Protein 8DTQ (pdb70)

Sequence (164 aa):
NEYRIQKLYRYICLEFKNQRQLIGKRQEEVAFDLSSVTAGHHLSRIENGKKPRIALHTFLVSEYYGVDFHKVVKNAEEEKELDEGINEYRIQQKLYRRYICLEFKNQRQLLIGKRQEEVAFDLSVTAGHHLSRIENGKKPRRIALHTFLVSEYYGVDFHKVVKNAEEKELDE

Radius of gyration: 15.93 Å; Cα contacts (8 Å, |Δi|>4): 180; chains: 2; bounding box: 39×40×36 Å

Organism: Staphylococcus aureus (NCBI:txid1280)

Foldseek 3Di:
DVVCVLQLQQLLLLLVVVLCVVVPDDLCVVCVVVVHHSVVNVCSSRSNDRDDDPVVSVVCVVSVHDSVVSSVVSVVVCVVPVD/DVVCVLQLQQLLLLLVVVLCVVVPHQLCVVCVVVVHHSVVSVCSSRSNPPDDDPVVSVCVVVSVHDSVVSSVVSVVVCVVD

Secondary structure (DSSP, 8-state):
-HHHHHHHHHHHHHHHHHHHHHTT--HHHHHHHTTS-HHHHHHHHTT--TT-BHHHHH--TTTT--HHHHHHHHHH--TTT--/-HHHHHHHHHHHHHHHHHHHHHTT--HHHHHHHHTS-HHHHHHHHTT--TT-BHHHHH--TTTT--HHHHHHHHHH-----

CATH classification: 1.10.260.40

B-factor: mean 27.93, std 9.31, range [14.02, 65.98]

Solvent-accessible surface area: 8542 Å² total

Structure (mmCIF, N/CA/C/O backbone):
data_8DTQ
#
_entry.id   8DTQ
#
_cell.length_a   38.460
_cell.length_b   56.261
_cell.length_c   46.018
_cell.angle_alpha   90.000
_cell.angle_beta   104.344
_cell.angle_gamma   90.000
#
_symmetry.space_group_name_H-M   'P 1 21 1'
#
loop_
_entity.id
_entity.type
_entity.pdbx_description
1 polymer 'Helix-turn-helix domain'
2 non-polymer 'CHLORIDE ION'
3 non-polymer 'SODIUM ION'
4 water water
#
loop_
_atom_site.group_PDB
_atom_site.id
_atom_site.type_symbol
_atom_site.label_atom_id
_atom_site.label_alt_id
_atom_site.label_comp_id
_atom_site.label_asym_id
_atom_site.label_entity_id
_atom_site.label_seq_id
_atom_site.pdbx_PDB_ins_code
_atom_site.Cartn_x
_atom_site.Cartn_y
_atom_site.Cartn_z
_atom_site.occupancy
_atom_site.B_iso_or_equiv
_atom_site.auth_seq_id
_atom_site.auth_comp_id
_atom_site.auth_asym_id
_atom_site.auth_atom_id
_atom_site.pdbx_PDB_model_num
ATOM 9 N N . ASN A 1 5 ? 12.55699 31.49640 52.37687 1.000 33.13033 2 ASN A N 1
ATOM 10 C CA . ASN A 1 5 ? 11.36099 30.66082 52.29155 1.000 29.83001 2 ASN A CA 1
ATOM 11 C C . ASN A 1 5 ? 11.44240 29.81405 51.02175 1.000 27.93871 2 ASN A C 1
ATOM 12 O O . ASN A 1 5 ? 10.85058 30.12609 49.98190 1.000 24.78079 2 ASN A O 1
ATOM 17 N N . GLU A 1 6 ? 12.17257 28.69467 51.13069 1.000 27.44473 3 GLU A N 1
ATOM 18 C CA . GLU A 1 6 ? 12.35965 27.80907 49.98049 1.000 25.53509 3 GLU A CA 1
ATOM 19 C C . GLU A 1 6 ? 11.05548 27.14661 49.56270 1.000 23.70770 3 GLU A C 1
ATOM 20 O O . GLU A 1 6 ? 10.80806 26.95496 48.36523 1.000 22.19595 3 GLU A O 1
ATOM 22 N N . TYR A 1 7 ? 10.18963 26.83688 50.52657 1.000 21.70189 4 TYR A N 1
ATOM 23 C CA . TYR A 1 7 ? 8.90603 26.23754 50.19282 1.000 19.53330 4 TYR A CA 1
ATOM 24 C C . TYR A 1 7 ? 8.10793 27.15878 49.28357 1.000 18.70325 4 TYR A C 1
ATOM 25 O O . TYR A 1 7 ? 7.56650 26.72510 48.25681 1.000 18.67880 4 TYR A O 1
ATOM 34 N N . ARG A 1 8 ? 8.02978 28.44719 49.64747 1.000 18.09446 5 ARG A N 1
ATOM 35 C CA . ARG A 1 8 ? 7.26071 29.39135 48.85121 1.000 17.51976 5 ARG A CA 1
ATOM 36 C C . ARG A 1 8 ? 7.87845 29.62006 47.48241 1.000 16.94867 5 ARG A C 1
ATOM 37 O O . ARG A 1 8 ? 7.14933 29.73030 46.48718 1.000 17.98686 5 ARG A O 1
ATOM 45 N N . ILE A 1 9 ? 9.21437 29.72944 47.41734 1.000 16.47398 6 ILE A N 1
ATOM 46 C CA . ILE A 1 9 ? 9.89366 29.92307 46.13468 1.000 16.64970 6 ILE A CA 1
ATOM 47 C C . ILE A 1 9 ? 9.55551 28.79988 45.17159 1.000 17.70212 6 ILE A C 1
ATOM 48 O O . ILE A 1 9 ? 9.26675 29.03174 43.99481 1.000 19.36546 6 ILE A O 1
ATOM 53 N N . GLN A 1 10 ? 9.59108 27.56431 45.65427 1.000 17.87317 7 GLN A N 1
ATOM 54 C CA . GLN A 1 10 ? 9.34100 26.43073 44.77424 1.000 19.98101 7 GLN A CA 1
ATOM 55 C C . GLN A 1 10 ? 7.86274 26.33777 44.39436 1.000 18.41051 7 GLN A C 1
ATOM 56 O O . GLN A 1 10 ? 7.53120 26.06986 43.23317 1.000 18.59511 7 GLN A O 1
ATOM 62 N N . LYS A 1 11 ? 6.95431 26.56194 45.35021 1.000 16.62787 8 LYS A N 1
ATOM 63 C CA . LYS A 1 11 ? 5.53606 26.51678 45.00077 1.000 16.63939 8 LYS A CA 1
ATOM 64 C C . LYS A 1 11 ? 5.17141 27.61818 44.01501 1.000 17.31875 8 LYS A C 1
ATOM 65 O O . LYS A 1 11 ? 4.39206 27.39151 43.08151 1.000 19.73559 8 LYS A O 1
ATOM 71 N N . LEU A 1 12 ? 5.68148 28.83464 44.23040 1.000 14.24655 9 LEU A N 1
ATOM 72 C CA . LEU A 1 12 ? 5.32608 29.91868 43.32859 1.000 15.10614 9 LEU A CA 1
ATOM 73 C C . LEU A 1 12 ? 5.79658 29.61320 41.91114 1.000 15.63054 9 LEU A C 1
ATOM 74 O O . LEU A 1 12 ? 5.06613 29.85372 40.94437 1.000 16.37441 9 LEU A O 1
ATOM 79 N N . TYR A 1 13 ? 7.00868 29.05653 41.76966 1.000 14.93425 10 TYR A N 1
ATOM 80 C CA . TYR A 1 13 ? 7.46788 28.63054 40.45559 1.000 15.29376 10 TYR A CA 1
ATOM 81 C C . TYR A 1 13 ? 6.45776 27.69420 39.79785 1.000 16.65912 10 TYR A C 1
ATOM 82 O O . TYR A 1 13 ? 6.09870 27.86089 38.62396 1.000 16.91351 10 TYR A O 1
ATOM 91 N N . ARG A 1 14 ? 5.96778 26.71050 40.54531 1.000 16.37981 11 ARG A N 1
ATOM 92 C CA . ARG A 1 14 ? 5.03847 25.77198 39.92953 1.000 16.89592 11 ARG A CA 1
ATOM 93 C C . ARG A 1 14 ? 3.69343 26.42190 39.62292 1.000 17.28257 11 ARG A C 1
ATOM 94 O O . ARG A 1 14 ? 3.09047 26.11428 38.58998 1.000 18.65763 11 ARG A O 1
ATOM 102 N N . TYR A 1 15 ? 3.22483 27.35056 40.46851 1.000 16.03376 12 TYR A N 1
ATOM 103 C CA . TYR A 1 15 ? 1.99360 28.06378 40.13441 1.000 16.21024 12 TYR A CA 1
ATOM 104 C C . TYR A 1 15 ? 2.15351 28.92492 38.88088 1.000 15.17984 12 TYR A C 1
ATOM 105 O O . TYR A 1 15 ? 1.20975 29.06047 38.09101 1.000 17.55481 12 TYR A O 1
ATOM 114 N N . ILE A 1 16 ? 3.33494 29.52056 38.67653 1.000 16.75348 13 ILE A N 1
ATOM 115 C CA . ILE A 1 16 ? 3.56847 30.28107 37.44595 1.000 15.80639 13 ILE A CA 1
ATOM 116 C C . ILE A 1 16 ? 3.49058 29.35804 36.23031 1.000 16.65156 13 ILE A C 1
ATOM 117 O O . ILE A 1 16 ? 2.83456 29.66938 35.22835 1.000 18.49788 13 ILE A O 1
ATOM 122 N N . CYS A 1 17 ? 4.13505 28.19038 36.31343 1.000 17.58809 14 CYS A N 1
ATOM 123 C CA . CYS A 1 17 ? 4.09709 27.25526 35.19309 1.000 17.72245 14 CYS A CA 1
ATOM 124 C C . CYS A 1 17 ? 2.66608 26.83512 34.88665 1.000 18.86863 14 CYS A C 1
ATOM 125 O O . CYS A 1 17 ? 2.24642 26.80962 33.72348 1.000 20.46671 14 CYS A O 1
ATOM 128 N N . LEU A 1 18 ? 1.90419 26.47321 35.92404 1.000 18.76075 15 LEU A N 1
ATOM 129 C CA . LEU A 1 18 ? 0.52431 26.05064 35.70639 1.000 20.21114 15 LEU A CA 1
ATOM 130 C C . LEU A 1 18 ? -0.34639 27.19198 35.19892 1.000 21.25189 15 LEU A C 1
ATOM 131 O O . LEU A 1 18 ? -1.34680 26.94983 34.50786 1.000 22.61280 15 LEU A O 1
ATOM 136 N N . GLU A 1 19 ? 0.02375 28.43421 35.50473 1.000 20.76776 16 GLU A N 1
ATOM 137 C CA . GLU A 1 19 ? -0.71423 29.55490 34.94614 1.000 21.85392 16 GLU A CA 1
ATOM 138 C C . GLU A 1 19 ? -0.60320 29.56511 33.42340 1.000 21.86637 16 GLU A C 1
ATOM 139 O O . GLU A 1 19 ? -1.56030 29.91778 32.72622 1.000 22.77334 16 GLU A O 1
ATOM 145 N N . PHE A 1 20 ? 0.55998 29.17304 32.88718 1.000 22.97979 17 PHE A N 1
ATOM 146 C CA . PHE A 1 20 ? 0.68799 29.05409 31.43325 1.000 22.58398 17 PHE A CA 1
ATOM 147 C C . PHE A 1 20 ? -0.19496 27.94080 30.86749 1.000 24.17406 17 PHE A C 1
ATOM 148 O O . PHE A 1 20 ? -0.72631 28.07033 29.75511 1.000 25.02255 17 PHE A O 1
ATOM 156 N N . LYS A 1 21 ? -0.35688 26.83667 31.60242 1.000 23.25656 18 LYS A N 1
ATOM 157 C CA . LYS A 1 21 ? -1.29825 25.81167 31.16572 1.000 23.98208 18 LYS A CA 1
ATOM 158 C C . LYS A 1 21 ? -2.71002 26.37890 31.12266 1.000 25.43066 18 LYS A C 1
ATOM 159 O O . LYS A 1 21 ? -3.44536 26.16246 30.15331 1.000 28.12994 18 LYS A O 1
ATOM 165 N N . ASN A 1 22 ? -3.07396 27.16818 32.14268 1.000 26.24934 19 ASN A N 1
ATOM 166 C CA . ASN A 1 22 ? -4.37414 27.82543 32.17188 1.000 28.58071 19 ASN A CA 1
ATOM 167 C C . ASN A 1 22 ? -4.52258 28.81811 31.02316 1.000 30.14991 19 ASN A C 1
ATOM 168 O O . ASN A 1 22 ? -5.56869 28.85891 30.36540 1.000 30.14741 19 ASN A O 1
ATOM 173 N N . GLN A 1 23 ? -3.47768 29.60838 30.74728 1.000 30.17990 20 GLN A N 1
ATOM 174 C CA . GLN A 1 23 ? -3.56095 30.58616 29.66233 1.000 32.33089 20 GLN A CA 1
ATOM 175 C C . GLN A 1 23 ? -3.75168 29.90775 28.31202 1.000 34.07798 20 GLN A C 1
ATOM 176 O O . GLN A 1 23 ? -4.46135 30.42812 27.44128 1.000 35.42011 20 GLN A O 1
ATOM 182 N N . ARG A 1 24 ? -3.10130 28.76043 28.10531 1.000 34.66325 21 ARG A N 1
ATOM 183 C CA . ARG A 1 24 ? -3.30935 28.02979 26.86349 1.000 35.73340 21 ARG A CA 1
ATOM 184 C C . ARG A 1 24 ? -4.74686 27.54671 26.76182 1.000 36.77883 21 ARG A C 1
ATOM 185 O O . ARG A 1 24 ? -5.36640 27.63829 25.69776 1.000 37.46114 21 ARG A O 1
ATOM 193 N N . GLN A 1 25 ? -5.29803 27.04050 27.86628 1.000 37.54629 22 GLN A N 1
ATOM 194 C CA . GLN A 1 25 ? -6.64717 26.48628 27.83501 1.000 39.34441 22 GLN A CA 1
ATOM 195 C C . GLN A 1 25 ? -7.69199 27.57443 27.61755 1.000 40.98354 22 GLN A C 1
ATOM 196 O O . GLN A 1 25 ? -8.69858 27.34627 26.93854 1.000 41.22534 22 GLN A O 1
ATOM 202 N N . LEU A 1 26 ? -7.46685 28.76692 28.17901 1.000 42.65707 23 LEU A N 1
ATOM 203 C CA . LEU A 1 26 ? -8.42115 29.85752 28.00670 1.000 44.19860 23 LEU A CA 1
ATOM 204 C C . LEU A 1 26 ? -8.60609 30.21634 26.53824 1.000 47.09947 23 LEU A C 1
ATOM 205 O O . LEU A 1 26 ? -9.69599 30.63663 26.13722 1.000 47.44161 23 LEU A O 1
ATOM 210 N N . ILE A 1 27 ? -7.56485 30.05256 25.71799 1.000 49.49828 24 ILE A N 1
ATOM 211 C CA . ILE A 1 27 ? -7.67199 30.35360 24.29438 1.000 50.90735 24 ILE A CA 1
ATOM 212 C C . ILE A 1 27 ? -7.86680 29.10994 23.43808 1.000 51.18729 24 ILE A C 1
ATOM 213 O O . ILE A 1 27 ? -7.92052 29.22000 22.20560 1.000 52.09676 24 ILE A O 1
ATOM 218 N N . GLY A 1 28 ? -7.97112 27.93188 24.05015 1.000 49.77354 25 GLY A N 1
ATOM 219 C CA . GLY A 1 28 ? -8.38822 26.74748 23.32539 1.000 48.64415 25 GLY A CA 1
ATOM 220 C C . GLY A 1 28 ? -7.37012 26.11820 22.39856 1.000 47.60950 25 GLY A C 1
ATOM 221 O O . GLY A 1 28 ? -7.76529 25.43062 21.45452 1.000 47.90119 25 GLY A O 1
ATOM 222 N N . LYS A 1 29 ? -6.07335 26.32251 22.62625 1.000 46.06148 26 LYS A N 1
ATOM 223 C CA . LYS A 1 29 ? -5.05971 25.69787 21.78457 1.000 45.35707 26 LYS A CA 1
ATOM 224 C C . LYS A 1 29 ? -4.59381 24.39748 22.42715 1.000 45.00550 26 LYS A C 1
ATOM 225 O O . LYS A 1 29 ? -4.45615 24.31053 23.65027 1.000 44.75241 26 LYS A O 1
ATOM 231 N N . ARG A 1 30 ? -4.34468 23.38837 21.59571 1.000 45.17723 27 ARG A N 1
ATOM 232 C CA . ARG A 1 30 ? -3.83360 22.12213 22.09870 1.000 44.81089 27 ARG A CA 1
ATOM 233 C C . ARG A 1 30 ? -2.32293 22.19410 22.30853 1.000 43.78887 27 ARG A C 1
ATOM 234 O O . ARG A 1 30 ? -1.62880 23.03029 21.72451 1.000 44.04153 27 ARG A O 1
ATOM 236 N N . GLN A 1 31 ? -1.82035 21.29069 23.16033 1.000 43.38094 28 GLN A N 1
ATOM 237 C CA . GLN A 1 31 ? -0.38723 21.23436 23.43682 1.000 43.86211 28 GLN A CA 1
ATOM 238 C C . GLN A 1 31 ? 0.42015 21.04020 22.16268 1.000 43.69366 28 GLN A C 1
ATOM 239 O O . GLN A 1 31 ? 1.46713 21.67379 21.98361 1.000 42.90787 28 GLN A O 1
ATOM 245 N N . GLU A 1 32 ? -0.05045 20.16599 21.26727 1.000 44.10541 29 GLU A N 1
ATOM 246 C CA . GLU A 1 32 ? 0.71370 19.84446 20.06370 1.000 44.88440 29 GLU A CA 1
ATOM 247 C C . GLU A 1 32 ? 0.87151 21.06790 19.17004 1.000 45.39131 29 GLU A C 1
ATOM 248 O O . GLU A 1 32 ? 1.92962 21.27063 18.56141 1.000 45.61220 29 GLU A O 1
ATOM 250 N N . GLU A 1 33 ? -0.15724 21.91481 19.10824 1.000 45.15039 30 GLU A N 1
ATOM 251 C CA . GLU A 1 33 ? -0.07357 23.12745 18.30250 1.000 45.45137 30 GLU A CA 1
ATOM 252 C C . GLU A 1 33 ? 0.96211 24.08904 18.87167 1.000 43.14869 30 GLU A C 1
ATOM 253 O O . GLU A 1 33 ? 1.79723 24.62684 18.13464 1.000 42.98766 30 GLU A O 1
ATOM 259 N N . VAL A 1 34 ? 0.90890 24.33048 20.18423 1.000 41.28947 31 VAL A N 1
ATOM 260 C CA . VAL A 1 34 ? 1.85295 25.24618 20.81355 1.000 38.85373 31 VAL A CA 1
ATOM 261 C C . VAL A 1 34 ? 3.26932 24.70158 20.71792 1.000 39.41593 31 VAL A C 1
ATOM 262 O O . VAL A 1 34 ? 4.22444 25.45457 20.48914 1.000 40.48546 31 VAL A O 1
ATOM 266 N N . ALA A 1 35 ? 3.43196 23.38791 20.90550 1.000 39.52513 32 ALA A N 1
ATOM 267 C CA . ALA A 1 35 ? 4.75800 22.78750 20.78812 1.000 40.21571 32 ALA A CA 1
ATOM 268 C C . ALA A 1 35 ? 5.34388 23.02510 19.40225 1.000 40.88396 32 ALA A C 1
ATOM 269 O O . ALA A 1 35 ? 6.53495 23.33819 19.26653 1.000 40.39019 32 ALA A O 1
ATOM 271 N N . PHE A 1 36 ? 4.51672 22.90592 18.36034 1.000 41.62500 33 PHE A N 1
ATOM 272 C CA . PHE A 1 36 ? 4.98959 23.16787 17.00450 1.000 42.67857 33 PHE A CA 1
ATOM 273 C C . PHE A 1 36 ? 5.37844 24.63167 16.82170 1.000 41.52365 33 PHE A C 1
ATOM 274 O O . PHE A 1 36 ? 6.4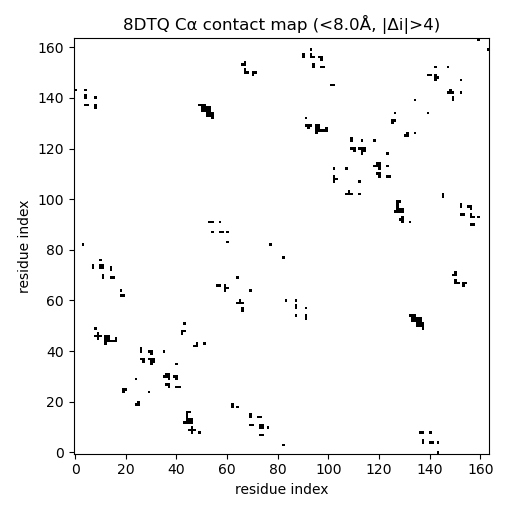4940 24.93629 16.28003 1.000 41.06315 33 PHE A O 1
ATOM 282 N N . ASP A 1 37 ? 4.52000 25.55420 17.27298 1.000 40.79178 34 ASP A N 1
ATOM 283 C CA . ASP A 1 37 ? 4.81026 26.97450 17.10492 1.000 41.01293 34 ASP A CA 1
ATOM 284 C C . ASP A 1 37 ? 6.06995 27.37825 17.85594 1.000 39.32324 34 ASP A C 1
ATOM 285 O O . ASP A 1 37 ? 6.85446 28.20394 17.37002 1.000 41.23399 34 ASP A O 1
ATOM 290 N N . LEU A 1 38 ? 6.28437 26.81407 19.04140 1.000 36.64454 35 LEU A N 1
ATOM 291 C CA . LEU A 1 38 ? 7.44964 27.16287 19.84190 1.000 36.09354 35 LEU A CA 1
ATOM 292 C C . LEU A 1 38 ? 8.63148 26.23363 19.59323 1.000 35.90964 35 LEU A C 1
ATOM 293 O O . LEU A 1 38 ? 9.63436 26.31726 20.30744 1.000 36.25765 35 LEU A O 1
ATOM 298 N N . SER A 1 39 ? 8.52830 25.35334 18.59866 1.000 37.46215 36 SER A N 1
ATOM 299 C CA A SER A 1 39 ? 9.62636 24.47651 18.19556 0.510 38.62117 36 SER A CA 1
ATOM 300 C CA B SER A 1 39 ? 9.62601 24.47609 18.19548 0.490 38.60083 36 SER A CA 1
ATOM 301 C C . SER A 1 39 ? 10.17177 23.67190 19.37382 1.000 37.87608 36 SER A C 1
ATOM 302 O O . SER A 1 39 ? 11.37251 23.66905 19.65599 1.000 37.66259 36 SER A O 1
ATOM 307 N N . VAL A 1 40 ? 9.26431 22.99049 20.07789 1.000 37.15498 37 VAL A N 1
ATOM 308 C CA . VAL A 1 40 ? 9.60808 22.04693 21.13548 1.000 36.13616 37 VAL A CA 1
ATOM 309 C C . VAL A 1 40 ? 8.71824 20.82017 20.97112 1.000 37.50980 37 VAL A C 1
ATOM 310 O O . VAL A 1 40 ? 7.71989 20.84391 20.25067 1.000 38.41381 37 VAL A O 1
ATOM 314 N N . THR A 1 41 ? 9.07924 19.73706 21.65116 1.000 38.58976 38 THR A N 1
ATOM 315 C CA . THR A 1 41 ? 8.22475 18.56019 21.60142 1.000 40.15539 38 THR A CA 1
ATOM 316 C C . THR A 1 41 ? 7.01062 18.79083 22.48503 1.000 40.35824 38 THR A C 1
ATOM 317 O O . THR A 1 41 ? 7.04543 19.60808 23.40695 1.000 39.76694 38 THR A O 1
ATOM 321 N N . ALA A 1 42 ? 5.91572 18.09013 22.17400 1.000 40.65886 39 ALA A N 1
ATOM 322 C CA . ALA A 1 42 ? 4.73242 18.18093 23.02310 1.000 40.35383 39 ALA A CA 1
ATOM 323 C C . ALA A 1 42 ? 5.05549 17.73878 24.44353 1.000 38.92741 39 ALA A C 1
ATOM 324 O O . ALA A 1 42 ? 4.57049 18.33347 25.41241 1.000 38.69120 39 ALA A O 1
ATOM 326 N N . GLY A 1 43 ? 5.89874 16.71426 24.58587 1.000 39.06786 40 GLY A N 1
ATOM 327 C CA . GLY A 1 43 ? 6.33251 16.29902 25.91087 1.000 38.02275 40 GLY A CA 1
ATOM 328 C C . GLY A 1 43 ? 7.10096 17.38307 26.64625 1.000 36.29568 40 GLY A C 1
ATOM 329 O O . GLY A 1 43 ? 6.91077 17.58798 27.84747 1.000 36.77227 40 GLY A O 1
ATOM 330 N N . HIS A 1 44 ? 7.99942 18.07486 25.93775 1.000 34.65360 41 HIS A N 1
ATOM 331 C CA B HIS A 1 44 ? 8.74303 19.17805 26.54124 0.350 33.25321 41 HIS A CA 1
ATOM 332 C CA C HIS A 1 44 ? 8.74255 19.17118 26.54931 0.650 32.57449 41 HIS A CA 1
ATOM 333 C C . HIS A 1 44 ? 7.79792 20.26562 27.03188 1.000 31.86031 41 HIS A C 1
ATOM 334 O O . HIS A 1 44 ? 7.91664 20.74692 28.16681 1.000 31.58048 41 HIS A O 1
ATOM 347 N N . LEU A 1 45 ? 6.84903 20.67066 26.18265 1.000 31.17554 42 LEU A N 1
ATOM 348 C CA . LEU A 1 45 ? 5.89540 21.69541 26.59543 1.000 30.80615 42 LEU A CA 1
ATOM 349 C C . LEU A 1 45 ? 5.07635 21.22409 27.78527 1.000 29.99263 42 LEU A C 1
ATOM 350 O O . LEU A 1 45 ? 4.79555 22.00290 28.70335 1.000 29.23130 42 LEU A O 1
ATOM 355 N N . SER A 1 46 ? 4.67661 19.95211 27.78273 1.000 29.64741 43 SER A N 1
ATOM 356 C CA . SER A 1 46 ? 3.89539 19.41688 28.89281 1.000 29.91203 43 SER A CA 1
ATOM 357 C C . SER A 1 46 ? 4.66606 19.50790 30.20531 1.000 28.50059 43 SER A C 1
ATOM 358 O O . SER A 1 46 ? 4.11169 19.91915 31.23113 1.000 28.69634 43 SER A O 1
ATOM 361 N N . ARG A 1 47 ? 5.95956 19.17370 30.18377 1.000 28.29019 44 ARG A N 1
ATOM 362 C CA . ARG A 1 47 ? 6.76414 19.24237 31.39928 1.000 27.50018 44 ARG A CA 1
ATOM 363 C C . ARG A 1 47 ? 6.90825 20.68301 31.88358 1.000 25.38654 44 ARG A C 1
ATOM 364 O O . ARG A 1 47 ? 6.92461 20.93846 33.09405 1.000 26.24760 44 ARG A O 1
ATOM 366 N N . ILE A 1 48 ? 6.98811 21.64008 30.95534 1.000 23.08638 45 ILE A N 1
ATOM 367 C CA . ILE A 1 48 ? 7.02011 23.05148 31.34853 1.000 22.47780 45 ILE A CA 1
ATOM 368 C C . ILE A 1 48 ? 5.70168 23.45843 32.00204 1.000 21.36927 45 ILE A C 1
ATOM 369 O O . ILE A 1 48 ? 5.69036 24.01085 33.10902 1.000 22.01721 45 ILE A O 1
ATOM 374 N N . GLU A 1 49 ? 4.57567 23.21332 31.31070 1.000 21.49187 46 GLU A N 1
ATOM 375 C CA . GLU A 1 49 ? 3.25804 23.62691 31.80120 1.000 22.93091 46 GLU A CA 1
ATOM 376 C C . GLU A 1 49 ? 2.90118 22.99553 33.13585 1.000 21.99904 46 GLU A C 1
ATOM 377 O O . GLU A 1 49 ? 2.13960 23.57924 33.91222 1.000 22.21308 46 GLU A O 1
ATOM 383 N N . ASN A 1 50 ? 3.33311 21.76776 33.37253 1.000 22.64359 47 ASN A N 1
ATOM 384 C CA . ASN A 1 50 ? 2.99835 21.09423 34.61158 1.000 22.57408 47 ASN A CA 1
ATOM 385 C C . ASN A 1 50 ? 4.01241 21.33030 35.71373 1.000 22.65505 47 ASN A C 1
ATOM 386 O O . ASN A 1 50 ? 3.94142 20.66809 36.75969 1.000 23.61351 47 ASN A O 1
ATOM 391 N N . GLY A 1 51 ? 4.94159 22.26017 35.51554 1.000 20.84038 48 GLY A N 1
ATOM 392 C CA . GLY A 1 51 ? 5.85386 22.60551 36.58640 1.000 21.50735 48 GLY A CA 1
ATOM 393 C C . GLY A 1 51 ? 6.83585 21.51218 36.92367 1.000 22.84816 48 GLY A C 1
ATOM 394 O O . GLY A 1 51 ? 7.24020 21.39359 38.08096 1.000 24.80013 48 GLY A O 1
ATOM 395 N N . LYS A 1 52 ? 7.20948 20.68629 35.94603 1.000 24.40932 49 LYS A N 1
ATOM 396 C CA . LYS A 1 52 ? 8.08416 19.54398 36.19738 1.000 26.58440 49 LYS A CA 1
ATOM 397 C C . LYS A 1 52 ? 9.56554 19.84054 35.98777 1.000 28.80030 49 LYS A C 1
ATOM 398 O O . LYS A 1 52 ? 10.40149 19.01851 36.37757 1.000 31.69981 49 LYS A O 1
ATOM 404 N N . LYS A 1 53 ? 9.91460 20.95285 35.34467 1.000 29.70008 50 LYS A N 1
ATOM 405 C CA . LYS A 1 53 ? 11.31504 21.31616 35.11774 1.000 32.01741 50 LYS A CA 1
ATOM 406 C C . LYS A 1 53 ? 11.65848 22.54010 35.95521 1.000 32.62463 50 LYS A C 1
ATOM 407 O O . LYS A 1 53 ? 11.15726 23.62843 35.65419 1.000 32.49247 50 LYS A O 1
ATOM 413 N N . PRO A 1 54 ? 12.51006 22.43319 36.98837 1.000 33.60617 51 PRO A N 1
ATOM 414 C CA . PRO A 1 54 ? 12.63154 23.53057 37.97500 1.000 33.05356 51 PRO A CA 1
ATOM 415 C C . PRO A 1 54 ? 13.48587 24.72553 37.56930 1.000 30.36389 51 PRO A C 1
ATOM 416 O O . PRO A 1 54 ? 13.35966 25.79566 38.20412 1.000 28.75881 51 PRO A O 1
ATOM 420 N N . ARG A 1 55 ? 14.34841 24.58938 36.56098 1.000 28.61765 52 ARG A N 1
ATOM 421 C CA . ARG A 1 55 ? 15.35000 25.60274 36.24630 1.000 28.80673 52 ARG A CA 1
ATOM 422 C C . ARG A 1 55 ? 15.14413 26.22214 34.86501 1.000 26.17200 52 ARG A C 1
ATOM 423 O O . ARG A 1 55 ? 16.10010 26.66402 34.21108 1.000 27.90787 52 ARG A O 1
ATOM 431 N N . ILE A 1 56 ? 13.88635 26.30555 34.43332 1.000 24.28615 53 ILE A N 1
ATOM 432 C CA . ILE A 1 56 ? 13.57297 26.93752 33.16222 1.000 24.11722 53 ILE A CA 1
ATOM 433 C C . ILE A 1 56 ? 13.94002 28.41051 33.20997 1.000 21.68030 53 ILE A C 1
ATOM 434 O O . ILE A 1 56 ? 13.65681 29.11518 34.19038 1.000 20.38731 53 ILE A O 1
ATOM 439 N N . ALA A 1 57 ? 14.54146 28.88566 32.12861 1.000 22.42465 54 ALA A N 1
ATOM 440 C CA . ALA A 1 57 ? 14.98271 30.26865 32.04509 1.000 22.54928 54 ALA A CA 1
ATOM 441 C C . ALA A 1 57 ? 13.79275 31.22246 32.07156 1.000 22.63565 54 ALA A C 1
ATOM 442 O O . ALA A 1 57 ? 12.74421 30.95274 31.48190 1.000 24.85053 54 ALA A O 1
ATOM 444 N N . LEU A 1 58 ? 13.97765 32.36840 32.73553 1.000 20.23589 55 LEU A N 1
ATOM 445 C CA . LEU A 1 58 ? 12.96737 33.41862 32.66871 1.000 20.12027 55 LEU A CA 1
ATOM 446 C C . LEU A 1 58 ? 12.61349 33.73973 31.22277 1.000 20.45665 55 LEU A C 1
ATOM 447 O O . LEU A 1 58 ? 11.44210 33.96793 30.90115 1.000 19.91152 55 LEU A O 1
ATOM 452 N N . HIS A 1 59 ? 13.61497 33.72798 30.33037 1.000 21.37488 56 HIS A N 1
ATOM 453 C CA . HIS A 1 59 ? 13.37689 34.02572 28.92373 1.000 23.17433 56 HIS A CA 1
ATOM 454 C C . HIS A 1 59 ? 12.25581 33.17399 28.35512 1.000 24.28008 56 HIS A C 1
ATOM 455 O O . HIS A 1 59 ? 11.42669 33.66134 27.57915 1.000 24.12665 56 HIS A O 1
ATOM 462 N N . THR A 1 60 ? 12.22137 31.89275 28.72649 1.000 24.76569 57 THR A N 1
ATOM 463 C CA . THR A 1 60 ? 11.19705 30.99721 28.20142 1.000 24.62845 57 THR A CA 1
ATOM 464 C C . THR A 1 60 ? 9.80188 31.47372 28.57520 1.000 23.30341 57 THR A C 1
ATOM 465 O O . THR A 1 60 ? 8.88718 31.45590 27.74360 1.000 24.02099 57 THR A O 1
ATOM 469 N N . PHE A 1 61 ? 9.62678 31.93367 29.81428 1.000 21.25785 58 PHE A N 1
ATOM 470 C CA . PHE A 1 61 ? 8.33092 32.44251 30.23204 1.000 19.90153 58 PHE A CA 1
ATOM 471 C C . PHE A 1 61 ? 7.98175 33.75682 29.54518 1.000 21.28371 58 PHE A C 1
ATOM 472 O O . PHE A 1 61 ? 6.80544 33.99408 29.24548 1.000 21.95094 58 PHE A O 1
ATOM 480 N N . LEU A 1 62 ? 8.97539 34.60771 29.26664 1.000 20.77757 59 LEU A N 1
ATOM 481 C CA . LEU A 1 62 ? 8.69119 35.82264 28.50682 1.000 20.86334 59 LEU A CA 1
ATOM 482 C C . LEU A 1 62 ? 8.26524 35.49230 27.08318 1.000 22.96591 59 LEU A C 1
ATOM 483 O O . LEU A 1 62 ? 7.34086 36.11686 26.54836 1.000 22.75099 59 LEU A O 1
ATOM 488 N N . VAL A 1 63 ? 8.90773 34.49532 26.46522 1.000 23.05840 60 VAL A N 1
ATOM 489 C CA . VAL A 1 63 ? 8.50859 34.06115 25.12967 1.000 24.08798 60 VAL A CA 1
ATOM 490 C C . VAL A 1 63 ? 7.07209 33.55665 25.14625 1.000 24.79724 60 VAL A C 1
ATOM 491 O O . VAL A 1 63 ? 6.25667 33.92044 24.29441 1.000 26.77368 60 VAL A O 1
ATOM 503 N N . SER A 1 65 ? 4.71600 34.26073 27.26890 1.000 23.34377 62 SER A N 1
ATOM 504 C CA . SER A 1 65 ? 3.76665 35.34514 27.51846 1.000 23.77594 62 SER A CA 1
ATOM 505 C C . SER A 1 65 ? 3.44409 36.09093 26.23357 1.000 26.87664 62 SER 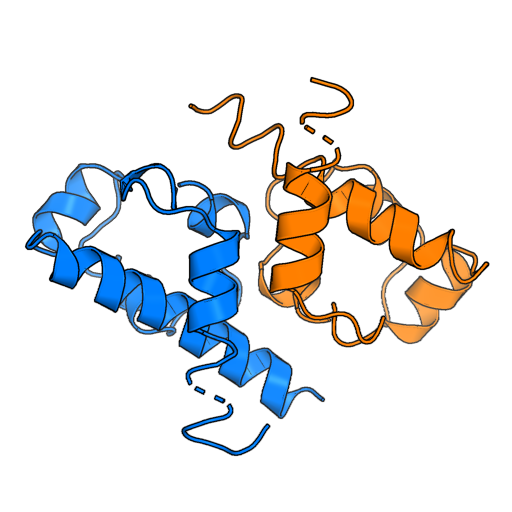A C 1
ATOM 506 O O . SER A 1 65 ? 2.27996 36.40790 25.96004 1.000 27.16645 62 SER A O 1
ATOM 509 N N . GLU A 1 66 ? 4.46834 36.37012 25.42486 1.000 27.73209 63 GLU A N 1
ATOM 510 C CA . GLU A 1 66 ? 4.25055 37.05084 24.15460 1.000 30.83565 63 GLU A CA 1
ATOM 511 C C . GLU A 1 66 ? 3.44085 36.16973 23.21511 1.000 30.82916 63 GLU A C 1
ATOM 512 O O . GLU A 1 66 ? 2.53455 36.64866 22.51911 1.000 30.41543 63 GLU A O 1
ATOM 518 N N . TYR A 1 67 ? 3.75020 34.87026 23.19715 1.000 30.84656 64 TYR A N 1
ATOM 519 C CA . TYR A 1 67 ? 3.03144 33.94192 22.33295 1.000 32.37796 64 TYR A CA 1
ATOM 520 C C . TYR A 1 67 ? 1.54006 33.93574 22.64700 1.000 33.83892 64 TYR A C 1
ATOM 521 O O . TYR A 1 67 ? 0.70328 33.98242 21.73682 1.000 34.90384 64 TYR A O 1
ATOM 530 N N . TYR A 1 68 ? 1.18608 33.88155 23.93438 1.000 33.04154 65 TYR A N 1
ATOM 531 C CA . TYR A 1 68 ? -0.21963 33.86329 24.31984 1.000 32.03022 65 TYR A CA 1
ATOM 532 C C . TYR A 1 68 ? -0.85275 35.24797 24.34157 1.000 33.14128 65 TYR A C 1
ATOM 533 O O . TYR A 1 68 ? -2.07484 35.34545 24.48508 1.000 34.80057 65 TYR A O 1
ATOM 542 N N . GLY A 1 69 ? -0.06652 36.31319 24.20920 1.000 32.29091 66 GLY A N 1
ATOM 543 C CA . GLY A 1 69 ? -0.62862 37.64961 24.25998 1.000 32.30157 66 GLY A CA 1
ATOM 544 C C . GLY A 1 69 ? -1.08239 38.06639 25.63909 1.000 31.39056 66 GLY A C 1
ATOM 545 O O . GLY A 1 69 ? -2.04253 38.84448 25.77079 1.000 31.83394 66 GLY A O 1
ATOM 546 N N . VAL A 1 70 ? -0.42360 37.55574 26.67565 1.000 28.90563 67 VAL A N 1
ATOM 547 C CA . VAL A 1 70 ? -0.72466 37.88417 28.06095 1.000 27.26584 67 VAL A CA 1
ATOM 548 C C . VAL A 1 70 ? 0.49755 38.54298 28.69409 1.000 25.54786 67 VAL A C 1
ATOM 549 O O . VAL A 1 70 ? 1.63982 38.14170 28.43790 1.000 27.83564 67 VAL A O 1
ATOM 553 N N . ASP A 1 71 ? 0.25696 39.60225 29.46455 1.000 25.40910 68 ASP A N 1
ATOM 554 C CA . ASP A 1 71 ? 1.33152 40.29290 30.16445 1.000 24.69397 68 ASP A CA 1
ATOM 555 C C . ASP A 1 71 ? 1.91841 39.40280 31.25632 1.000 22.23267 68 ASP A C 1
ATOM 556 O O . ASP A 1 71 ? 1.18954 38.91079 32.12265 1.000 22.25515 68 ASP A O 1
ATOM 561 N N . PHE A 1 72 ? 3.24612 39.24546 31.26315 1.000 21.92783 69 PHE A N 1
ATOM 562 C CA . PHE A 1 72 ? 3.86265 38.38692 32.27112 1.000 18.27766 69 PHE A CA 1
ATOM 563 C C . PHE A 1 72 ? 3.58214 38.87155 33.69467 1.000 18.18332 69 PHE A C 1
ATOM 564 O O . PHE A 1 72 ? 3.46196 38.04824 34.61191 1.000 17.96551 69 PHE A O 1
ATOM 572 N N . HIS A 1 73 ? 3.45563 40.18412 33.92276 1.000 20.13028 70 HIS A N 1
ATOM 573 C CA . HIS A 1 73 ? 3.15204 40.57064 35.30399 1.000 22.11854 70 HIS A CA 1
ATOM 574 C C . HIS A 1 73 ? 1.78836 40.07550 35.76300 1.000 22.25518 70 HIS A C 1
ATOM 575 O O . HIS A 1 73 ? 1.61618 39.77916 36.94867 1.000 21.28862 70 HIS A O 1
ATOM 582 N N . LYS A 1 74 ? 0.82108 39.96702 34.85312 1.000 21.35512 71 LYS A N 1
ATOM 583 C CA . LYS A 1 74 ? -0.47235 39.41863 35.23848 1.000 21.95558 71 LYS A CA 1
ATOM 584 C C . LYS A 1 74 ? -0.37353 37.91696 35.46572 1.000 20.84866 71 LYS A C 1
ATOM 585 O O . LYS A 1 74 ? -1.01352 37.37846 36.37481 1.000 21.71433 71 LYS A O 1
ATOM 591 N N . VAL A 1 75 ? 0.42933 37.22286 34.65329 1.000 19.63721 72 VAL A N 1
ATOM 592 C CA . VAL A 1 75 ? 0.64490 35.79319 34.87546 1.000 19.23877 72 VAL A CA 1
ATOM 593 C C . VAL A 1 75 ? 1.17053 35.55783 36.28410 1.000 17.09729 72 VAL A C 1
ATOM 594 O O . VAL A 1 75 ? 0.66543 34.69755 37.02327 1.000 17.51093 72 VAL A O 1
ATOM 598 N N . VAL A 1 76 ? 2.20851 36.31082 36.66617 1.000 16.42342 73 VAL A N 1
ATOM 599 C CA . VAL A 1 76 ? 2.83121 36.14244 37.97351 1.000 16.52851 73 VAL A CA 1
ATOM 600 C C . VAL A 1 76 ? 1.85980 36.52540 39.07871 1.000 15.11086 73 VAL A C 1
ATOM 601 O O . VAL A 1 76 ? 1.74234 35.82642 40.09547 1.000 15.72356 73 VAL A O 1
ATOM 605 N N . LYS A 1 77 ? 1.13596 37.63249 38.89999 1.000 16.62725 74 LYS A N 1
ATOM 606 C CA . LYS A 1 77 ? 0.18128 38.04483 39.92371 1.000 17.32535 74 LYS A CA 1
ATOM 607 C C . LYS A 1 77 ? -0.90165 36.98678 40.10815 1.000 16.70603 74 LYS A C 1
ATOM 608 O O . LYS A 1 77 ? -1.29278 36.66810 41.24480 1.000 17.73089 74 LYS A O 1
ATOM 614 N N . ASN A 1 78 ? -1.40127 36.42581 38.99798 1.000 18.05332 75 ASN A N 1
ATOM 615 C CA . ASN A 1 78 ? -2.40316 35.35965 39.08581 1.000 19.42978 75 ASN A CA 1
ATOM 616 C C . ASN A 1 78 ? -1.85498 34.17267 39.87238 1.000 18.29345 75 ASN A C 1
ATOM 617 O O . ASN A 1 78 ? -2.55511 33.57736 40.70333 1.000 18.86911 75 ASN A O 1
ATOM 622 N N . ALA A 1 79 ? -0.60592 33.80372 39.59595 1.000 17.39951 76 ALA A N 1
ATOM 623 C CA . ALA A 1 79 ? 0.03694 32.69896 40.29394 1.000 17.41978 76 ALA A CA 1
ATOM 624 C C . ALA A 1 79 ? 0.17175 32.97028 41.78981 1.000 17.54843 76 ALA A C 1
ATOM 625 O O . ALA A 1 79 ? -0.10522 32.08669 42.61816 1.000 18.55305 76 ALA A O 1
ATOM 627 N N . GLU A 1 80 ? 0.63950 34.17272 42.15827 1.000 17.98094 77 GLU A N 1
ATOM 628 C CA A GLU A 1 80 ? 0.78889 34.50815 43.57017 0.500 17.97337 77 GLU A CA 1
ATOM 629 C CA B GLU A 1 80 ? 0.78889 34.50815 43.57017 0.500 17.97337 77 GLU A CA 1
ATOM 630 C C . GLU A 1 80 ? -0.55143 34.43746 44.28448 1.000 17.62151 77 GLU A C 1
ATOM 631 O O . GLU A 1 80 ? -0.65210 33.89739 45.39945 1.000 18.80516 77 GLU A O 1
ATOM 642 N N . GLU A 1 81 ? -1.59526 34.97484 43.65447 1.000 18.61951 78 GLU A N 1
ATOM 643 C CA . GLU A 1 81 ? -2.90381 35.01520 44.28514 1.000 18.88937 78 GLU A CA 1
ATOM 644 C C . GLU A 1 81 ? -3.47320 33.62286 44.46314 1.000 19.07669 78 GLU A C 1
ATOM 645 O O . GLU A 1 81 ? -4.10721 33.33944 45.48485 1.000 21.34579 78 GLU A O 1
ATOM 651 N N . LYS A 1 82 ? -3.29379 32.75314 43.45873 1.000 18.32146 79 LYS A N 1
ATOM 652 C CA . LYS A 1 82 ? -3.83139 31.40509 43.56310 1.000 18.60270 79 LYS A CA 1
ATOM 653 C C . LYS A 1 82 ? -3.08501 30.61502 44.62053 1.000 19.28947 79 LYS A C 1
ATOM 654 O O . LYS A 1 82 ? -3.69539 29.83661 45.35334 1.000 20.19542 79 LYS A O 1
ATOM 664 N N . GLU A 1 84 ? -1.74765 31.93290 47.34511 1.000 22.22738 81 GLU A N 1
ATOM 665 C CA . GLU A 1 84 ? -2.23232 32.43480 48.62487 1.000 23.04097 81 GLU A CA 1
ATOM 666 C C . GLU A 1 84 ? -3.60241 31.85363 48.95402 1.000 23.74590 81 GLU A C 1
ATOM 667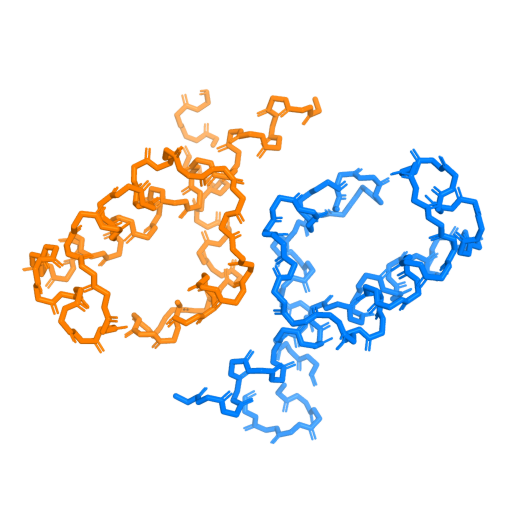 O O . GLU A 1 84 ? -3.88468 31.48786 50.10616 1.000 24.97853 81 GLU A O 1
ATOM 673 N N . LEU A 1 85 ? -4.46733 31.75303 47.95089 1.000 22.28529 82 LEU A N 1
ATOM 674 C CA . LEU A 1 85 ? -5.79560 31.19125 48.17595 1.000 23.66889 82 LEU A CA 1
ATOM 675 C C . LEU A 1 85 ? -5.71559 29.72251 48.57954 1.000 23.96277 82 LEU A C 1
ATOM 676 O O . LEU A 1 85 ? -6.40304 29.28096 49.51314 1.000 25.81354 82 LEU A O 1
ATOM 681 N N . ASP A 1 86 ? -4.90297 28.94054 47.85393 1.000 23.45104 83 ASP A N 1
ATOM 682 C CA . ASP A 1 86 ? -4.79401 27.50603 48.11476 1.000 22.93120 83 ASP A CA 1
ATOM 683 C C . ASP A 1 86 ? -4.03001 27.18518 49.40305 1.000 23.18988 83 ASP A C 1
ATOM 684 O O . ASP A 1 86 ? -4.37973 26.22989 50.11179 1.000 24.37095 83 ASP A O 1
ATOM 689 N N . GLU A 1 87 ? -2.96489 27.93560 49.70404 1.000 23.23617 84 GLU A N 1
ATOM 690 C CA . GLU A 1 87 ? -1.99865 27.55628 50.73121 1.000 23.95807 84 GLU A CA 1
ATOM 691 C C . GLU A 1 87 ? -1.82834 28.57846 51.83988 1.000 26.42079 84 GLU A C 1
ATOM 692 O O . GLU A 1 87 ? -1.19585 28.25436 52.85137 1.000 29.90291 84 GLU A O 1
ATOM 694 N N . GLY A 1 88 ? -2.35524 29.79435 51.68263 1.000 25.86929 85 GLY A N 1
ATOM 695 C CA . GLY A 1 88 ? -2.21548 30.81646 52.70445 1.000 26.62274 85 GLY A CA 1
ATOM 696 C C . GLY A 1 88 ? -0.84721 31.44988 52.80874 1.000 27.76979 85 GLY A C 1
ATOM 697 O O . GLY A 1 88 ? -0.52008 32.03102 53.84280 1.000 30.63116 85 GLY A O 1
ATOM 698 N N . ILE A 1 89 ? -0.02967 31.35683 51.77049 1.000 26.22385 86 ILE A N 1
ATOM 699 C CA . ILE A 1 89 ? 1.29341 31.96638 51.80840 1.000 26.73153 86 ILE A CA 1
ATOM 700 C C . ILE A 1 89 ? 1.51102 32.85688 50.59436 1.000 25.94450 86 ILE A C 1
ATOM 701 O O . ILE A 1 89 ? 0.72902 32.79517 49.64408 1.000 25.79152 86 ILE A O 1
ATOM 707 N N . ASN B 1 5 ? 8.78076 42.15098 18.84135 1.000 58.48314 2 ASN B N 1
ATOM 708 C CA . ASN B 1 5 ? 8.50605 40.95551 19.63048 1.000 57.77066 2 ASN B CA 1
ATOM 709 C C . ASN B 1 5 ? 9.73559 40.54473 20.42796 1.000 56.20906 2 ASN B C 1
ATOM 710 O O . ASN B 1 5 ? 9.74318 40.62170 21.65640 1.000 55.87458 2 ASN B O 1
ATOM 712 N N . GLU B 1 6 ? 10.77833 40.10328 19.71913 1.000 54.40137 3 GLU B N 1
ATOM 713 C CA . GLU B 1 6 ? 11.99537 39.66780 20.39606 1.000 52.05100 3 GLU B CA 1
ATOM 714 C C . GLU B 1 6 ? 12.69686 40.83385 21.07554 1.000 48.22650 3 GLU B C 1
ATOM 715 O O . GLU B 1 6 ? 13.33860 40.64664 22.11677 1.000 46.29014 3 GLU B O 1
ATOM 717 N N . TYR B 1 7 ? 12.58784 42.03702 20.50090 1.000 45.27570 4 TYR B N 1
ATOM 718 C CA . TYR B 1 7 ? 13.16546 43.22072 21.12980 1.000 42.52158 4 TYR B CA 1
ATOM 719 C C . TYR B 1 7 ? 12.54143 43.45483 22.49404 1.000 38.45081 4 TYR B C 1
ATOM 720 O O . TYR B 1 7 ? 13.24757 43.68134 23.48245 1.000 38.17271 4 TYR B O 1
ATOM 722 N N . ARG B 1 8 ? 11.20950 43.39697 22.56721 1.000 34.65969 5 ARG B N 1
ATOM 723 C CA . ARG B 1 8 ? 10.54398 43.57701 23.85145 1.000 32.39341 5 ARG B CA 1
ATOM 724 C C . ARG B 1 8 ? 10.92955 42.46723 24.81813 1.000 28.95026 5 ARG B C 1
ATOM 725 O O . ARG B 1 8 ? 11.16559 42.72565 26.00326 1.000 28.71813 5 ARG B O 1
ATOM 727 N N . ILE B 1 9 ? 11.01663 41.22423 24.32836 1.000 26.97229 6 ILE B N 1
ATOM 728 C CA . ILE B 1 9 ? 11.44095 40.12272 25.19116 1.000 26.37947 6 ILE B CA 1
ATOM 729 C C . ILE B 1 9 ? 12.80939 40.41691 25.79108 1.000 24.47272 6 ILE B C 1
ATOM 730 O O . ILE B 1 9 ? 13.01147 40.30866 27.00491 1.000 26.03039 6 ILE B O 1
ATOM 735 N N A GLN B 1 10 ? 13.77190 40.78880 24.93820 0.446 23.07308 7 GLN B N 1
ATOM 736 N N B GLN B 1 10 ? 13.77686 40.78683 24.94490 0.554 22.88431 7 GLN B N 1
ATOM 737 C CA A GLN B 1 10 ? 15.11496 41.10479 25.41085 0.446 23.45962 7 GLN B CA 1
ATOM 738 C CA B GLN B 1 10 ? 15.10703 41.09294 25.45625 0.554 23.60224 7 GLN B CA 1
ATOM 739 C C A GLN B 1 10 ? 15.10502 42.33789 26.30409 0.446 22.74695 7 GLN B C 1
ATOM 740 C C B GLN B 1 10 ? 15.08137 42.33487 26.33564 0.554 22.57388 7 GLN B C 1
ATOM 741 O O A GLN B 1 10 ? 15.77928 42.37330 27.34032 0.446 22.91383 7 GLN B O 1
ATOM 742 O O B GLN B 1 10 ? 15.72163 42.37117 27.39331 0.554 22.52541 7 GLN B O 1
ATOM 753 N N . LYS B 1 11 ? 14.34561 43.35934 25.91444 1.000 22.62306 8 LYS B N 1
ATOM 754 C CA . LYS B 1 11 ? 14.33593 44.60618 26.66386 1.000 24.81544 8 LYS B CA 1
ATOM 755 C C . LYS B 1 11 ? 13.69572 44.41464 28.03058 1.000 22.89236 8 LYS B C 1
ATOM 756 O O . LYS B 1 11 ? 14.23810 44.86439 29.05038 1.000 22.88570 8 LYS B O 1
ATOM 762 N N . LEU B 1 12 ? 12.56244 43.71671 28.08118 1.000 22.72859 9 LEU B N 1
ATOM 763 C CA . LEU B 1 12 ? 11.91430 43.50553 29.36795 1.000 20.93900 9 LEU B CA 1
ATOM 764 C C . LEU B 1 12 ? 12.81379 42.69833 30.29765 1.000 20.74613 9 LEU B C 1
ATOM 765 O O . LEU B 1 12 ? 12.91611 42.98861 31.49540 1.000 20.50595 9 LEU B O 1
ATOM 770 N N . TYR B 1 13 ? 13.48375 41.68259 29.76097 1.000 19.81948 10 TYR B N 1
ATOM 771 C CA . TYR B 1 13 ? 14.43384 40.92537 30.56741 1.000 19.82535 10 TYR B CA 1
ATOM 772 C C . TYR B 1 13 ? 15.48755 41.84347 31.17940 1.000 18.88272 10 TYR B C 1
ATOM 773 O O . TYR B 1 13 ? 15.75477 41.78697 32.38789 1.000 17.37174 10 TYR B O 1
ATOM 782 N N . ARG B 1 14 ? 16.09829 42.70449 30.35620 1.000 20.30204 11 ARG B N 1
ATOM 783 C CA A ARG B 1 14 ? 17.08858 43.64336 30.87408 0.381 20.28944 11 ARG B CA 1
ATOM 784 C CA B ARG B 1 14 ? 17.09020 43.64061 30.87679 0.619 18.93825 11 ARG B CA 1
ATOM 785 C C . ARG B 1 14 ? 16.50132 44.51091 31.98211 1.000 18.35233 11 ARG B C 1
ATOM 786 O O . ARG B 1 14 ? 17.14442 44.73725 33.01195 1.000 18.33066 11 ARG B O 1
ATOM 801 N N . TYR B 1 15 ? 15.28164 45.01101 31.78567 1.000 16.82925 12 TYR B N 1
ATOM 802 C CA . TYR B 1 15 ? 14.68836 45.87297 32.80434 1.000 16.80845 12 TYR B CA 1
ATOM 803 C C . TYR B 1 15 ? 14.34869 45.11091 34.08503 1.000 18.01743 12 TYR B C 1
ATOM 804 O O . TYR B 1 15 ? 14.42364 45.68416 35.17269 1.000 18.58718 12 TYR B O 1
ATOM 813 N N . ILE B 1 16 ? 13.96929 43.83268 33.99248 1.000 17.96532 13 ILE B N 1
ATOM 814 C CA . ILE B 1 16 ? 13.76772 43.05359 35.21253 1.000 16.36026 13 ILE B CA 1
ATOM 815 C C . ILE B 1 16 ? 15.07519 42.93843 35.98558 1.000 16.27317 13 ILE B C 1
ATOM 816 O O . ILE B 1 16 ? 15.10957 43.11929 37.21027 1.000 17.33761 13 ILE B O 1
ATOM 821 N N . CYS B 1 17 ? 16.17397 42.64337 35.28170 1.000 17.73986 14 CYS B N 1
ATOM 822 C CA . CYS B 1 17 ? 17.47565 42.58566 35.93713 1.000 18.04194 14 CYS B CA 1
ATOM 823 C C . CYS B 1 17 ? 17.82630 43.92385 36.57639 1.000 18.40679 14 CYS B C 1
ATOM 824 O O . CYS B 1 17 ? 18.25854 43.97665 37.73276 1.000 18.87633 14 CYS B O 1
ATOM 827 N N . LEU B 1 18 ? 17.63348 45.02310 35.83989 1.000 18.71123 15 LEU B N 1
ATOM 828 C CA . LEU B 1 18 ? 17.95652 46.34136 36.37757 1.000 18.86884 15 LEU B CA 1
ATOM 829 C C . LEU B 1 18 ? 17.03941 46.71694 37.53515 1.000 19.03158 15 LEU B C 1
ATOM 830 O O . LEU B 1 18 ? 17.44975 47.47044 38.42845 1.000 18.35507 15 LEU B O 1
ATOM 835 N N . GLU B 1 19 ? 15.80552 46.20134 37.54511 1.000 17.80000 16 GLU B N 1
ATOM 836 C CA . GLU B 1 19 ? 14.92928 46.41661 38.68679 1.000 16.74908 16 GLU B CA 1
ATOM 837 C C . GLU B 1 19 ? 15.50613 45.75480 39.92763 1.000 17.05656 16 GLU B C 1
ATOM 838 O O . GLU B 1 19 ? 15.46417 46.32513 41.02616 1.000 16.35644 16 GLU B O 1
ATOM 844 N N . PHE B 1 20 ? 16.07829 44.55588 39.77646 1.000 17.12300 17 PHE B N 1
ATOM 845 C CA . PHE B 1 20 ? 16.75322 43.96982 40.92915 1.000 18.68843 17 PHE B CA 1
ATOM 846 C C . PHE B 1 20 ? 17.97610 44.77642 41.33813 1.000 17.60011 17 PHE B C 1
ATOM 847 O O . PHE B 1 20 ? 18.25953 44.89896 42.53466 1.000 20.39916 17 PHE B O 1
ATOM 855 N N . LYS B 1 21 ? 18.71687 45.33090 40.36880 1.000 18.59496 18 LYS B N 1
ATOM 856 C CA . LYS B 1 21 ? 19.82074 46.21328 40.73453 1.000 18.34578 18 LYS B CA 1
ATOM 857 C C . LYS B 1 21 ? 19.29226 47.40327 41.52660 1.000 19.29971 18 LYS B C 1
ATOM 858 O O . LYS B 1 21 ? 19.88461 47.79343 42.53659 1.000 19.66870 18 LYS B O 1
ATOM 864 N N . ASN B 1 22 ? 18.14438 47.95112 41.11553 1.000 18.79969 19 ASN B N 1
ATOM 865 C CA . ASN B 1 22 ? 17.57845 49.06899 41.86231 1.000 20.41382 19 ASN B CA 1
ATOM 866 C C . ASN B 1 22 ? 17.12725 48.65138 43.25082 1.000 19.72462 19 ASN B C 1
ATOM 867 O O . ASN B 1 22 ? 17.21950 49.44136 44.19523 1.000 22.18994 19 ASN B O 1
ATOM 872 N N . GLN B 1 23 ? 16.57828 47.43887 43.38969 1.000 19.40681 20 GLN B N 1
ATOM 873 C CA . GLN B 1 23 ? 16.17974 47.00253 44.71927 1.000 19.28341 20 GLN B CA 1
ATOM 874 C C . GLN B 1 23 ? 17.37468 47.02091 45.67016 1.000 21.18104 20 GLN B C 1
ATOM 875 O O . GLN B 1 23 ? 17.25087 47.45054 46.82305 1.000 23.84172 20 GLN B O 1
ATOM 881 N N . ARG B 1 24 ? 18.55259 46.59510 45.19197 1.000 20.29606 21 ARG B N 1
ATOM 882 C CA . ARG B 1 24 ? 19.74317 46.61228 46.03093 1.000 19.93951 21 ARG B CA 1
ATOM 883 C C . ARG B 1 24 ? 20.19858 48.03724 46.32240 1.000 20.98050 21 ARG B C 1
ATOM 884 O O . ARG B 1 24 ? 20.55853 48.34950 47.46002 1.000 23.83580 21 ARG B O 1
ATOM 892 N N . GLN B 1 25 ? 20.19552 48.91230 45.30588 1.000 20.95838 22 GLN B N 1
ATOM 893 C CA . GLN B 1 25 ? 20.71515 50.26135 45.50940 1.000 22.18047 22 GLN B CA 1
ATOM 894 C C . GLN B 1 25 ? 19.79497 51.04677 46.42886 1.000 23.23743 22 GLN B C 1
ATOM 895 O O . GLN B 1 25 ? 20.25422 51.89182 47.21244 1.000 24.69894 22 GLN B O 1
ATOM 901 N N . LEU B 1 26 ? 18.48556 50.79423 46.31283 1.000 22.02946 23 LEU B N 1
ATOM 902 C CA A LEU B 1 26 ? 17.51781 51.43133 47.19770 0.690 22.96869 23 LEU B CA 1
ATOM 903 C CA B LEU B 1 26 ? 17.48636 51.38688 47.20088 0.310 23.46487 23 LEU B CA 1
ATOM 904 C C . LEU B 1 26 ? 17.85392 51.16666 48.66120 1.000 24.46923 23 LEU B C 1
ATOM 905 O O . LEU B 1 26 ? 17.85814 52.09514 49.47555 1.000 23.98869 23 LEU B O 1
ATOM 914 N N . ILE B 1 27 ? 18.14339 49.90899 49.01861 1.000 26.15865 24 ILE B N 1
ATOM 915 C CA . ILE B 1 27 ? 18.41706 49.58428 50.41386 1.000 27.94481 24 ILE B CA 1
ATOM 916 C C . ILE B 1 27 ? 19.87332 49.79850 50.79780 1.000 28.01544 24 ILE B C 1
ATOM 917 O O . ILE B 1 27 ? 20.24967 49.49344 51.93541 1.000 30.03022 24 ILE B O 1
ATOM 922 N N . GLY B 1 28 ? 20.70404 50.29989 49.88279 1.000 27.42620 25 GLY B N 1
ATOM 923 C CA . GLY B 1 28 ? 22.04451 50.73907 50.22202 1.000 28.46310 25 GLY B CA 1
ATOM 924 C C . GLY B 1 28 ? 23.03740 49.63010 50.46924 1.000 30.79867 25 GLY B C 1
ATOM 925 O O . GLY B 1 28 ? 24.02859 49.84832 51.16361 1.000 33.88863 25 GLY B O 1
ATOM 926 N N . LYS B 1 29 ? 22.80377 48.44203 49.92623 1.000 30.97101 26 LYS B N 1
ATOM 927 C CA . LYS B 1 29 ? 23.70619 47.31371 50.11839 1.000 31.09782 26 LYS B CA 1
ATOM 928 C C . LYS B 1 29 ? 24.67310 47.18546 48.94876 1.000 30.49043 26 LYS B C 1
ATOM 929 O O . LYS B 1 29 ? 24.32357 47.47580 47.80005 1.000 29.98839 26 LYS B O 1
ATOM 935 N N . ARG B 1 30 ? 25.89781 46.76695 49.25043 1.000 30.07608 27 ARG B N 1
ATOM 936 C CA . ARG B 1 30 ? 26.85986 46.51901 48.19327 1.000 29.15726 27 ARG B CA 1
ATOM 937 C C . ARG B 1 30 ? 26.61145 45.14089 47.59508 1.000 27.30328 27 ARG B C 1
ATOM 938 O O . ARG B 1 30 ? 25.99927 44.27058 48.21727 1.000 28.75527 27 ARG B O 1
ATOM 940 N N . GLN B 1 31 ? 27.10683 44.94895 46.37038 1.000 27.28887 28 GLN B N 1
ATOM 941 C CA . GLN B 1 31 ? 26.98346 43.65213 45.71143 1.000 27.29992 28 GLN B CA 1
ATOM 942 C C . GLN B 1 31 ? 27.56259 42.53598 46.57569 1.000 26.43797 28 GLN B C 1
ATOM 943 O O . GLN B 1 31 ? 26.99243 41.44484 46.65113 1.000 26.78909 28 GLN B O 1
ATOM 949 N N . GLU B 1 32 ? 28.68591 42.80095 47.24567 1.000 28.42413 29 GLU B N 1
ATOM 950 C CA . GLU B 1 32 ? 29.36077 41.76438 48.01909 1.000 28.96166 29 GLU B CA 1
ATOM 951 C C . GLU B 1 32 ? 28.49659 41.27980 49.17523 1.000 29.74149 29 GLU B C 1
ATOM 952 O O . GLU B 1 32 ? 28.50813 40.08860 49.50935 1.000 28.67614 29 GLU B O 1
ATOM 954 N N . GLU B 1 33 ? 27.74526 42.19153 49.80216 1.000 28.04490 30 GLU B N 1
ATOM 955 C CA . GLU B 1 33 ? 26.90916 41.81126 50.93477 1.000 28.85456 30 GLU B CA 1
ATOM 956 C C . GLU B 1 33 ? 25.73925 40.93898 50.48965 1.000 25.94812 30 GLU B C 1
ATOM 957 O O . GLU B 1 33 ? 25.47138 39.88604 51.08206 1.000 26.07754 30 GLU B O 1
ATOM 963 N N . VAL B 1 34 ? 25.03644 41.35741 49.43808 1.000 25.23614 31 VAL B N 1
ATOM 964 C CA . VAL B 1 34 ? 23.90803 40.57623 48.94414 1.000 23.88344 31 VAL B CA 1
ATOM 965 C C . VAL B 1 34 ? 24.38710 39.22991 48.42311 1.000 24.56641 31 VAL B C 1
ATOM 966 O O . VAL B 1 34 ? 23.76794 38.19177 48.68331 1.000 23.54574 31 VAL B O 1
ATOM 970 N N . ALA B 1 35 ? 25.51427 39.22416 47.70709 1.000 24.56321 32 ALA B N 1
ATOM 971 C CA . ALA B 1 35 ? 26.05281 37.97330 47.18346 1.000 24.41402 32 ALA B CA 1
ATOM 972 C C . ALA B 1 35 ? 26.35374 36.99163 48.30550 1.000 25.56592 32 ALA B C 1
ATOM 973 O O . ALA B 1 35 ? 26.07177 35.79130 48.18482 1.000 25.29635 32 ALA B O 1
ATOM 975 N N . PHE B 1 36 ? 26.91073 37.48575 49.41316 1.000 26.41102 33 PHE B N 1
ATOM 976 C CA . PHE B 1 36 ? 27.21299 36.60431 50.53236 1.000 27.86275 33 PHE B CA 1
ATOM 977 C C . PHE B 1 36 ? 25.92897 36.01607 51.09813 1.000 27.05834 33 PHE B C 1
ATOM 978 O O . PHE B 1 36 ? 25.86323 34.81984 51.41674 1.000 28.72330 33 PHE B O 1
ATOM 986 N N . A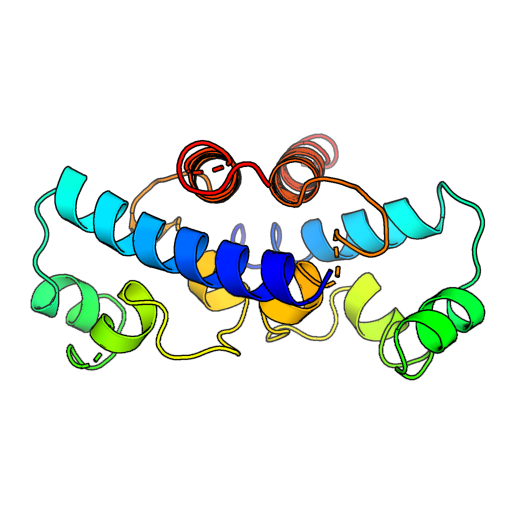SP B 1 37 ? 24.89339 36.85222 51.23714 1.000 27.35304 34 ASP B N 1
ATOM 987 C CA . ASP B 1 37 ? 23.61208 36.37959 51.74767 1.000 27.36729 34 ASP B CA 1
ATOM 988 C C . ASP B 1 37 ? 22.99758 35.31058 50.85015 1.000 27.56147 34 ASP B C 1
ATOM 989 O O . ASP B 1 37 ? 22.30911 34.40444 51.34370 1.000 29.30151 34 ASP B O 1
ATOM 994 N N . LEU B 1 38 ? 23.19632 35.42032 49.53821 1.000 26.29779 35 LEU B N 1
ATOM 995 C CA . LEU B 1 38 ? 22.62842 34.50113 48.55888 1.000 26.06660 35 LEU B CA 1
ATOM 996 C C . LEU B 1 38 ? 23.54648 33.33549 48.21634 1.000 25.58104 35 LEU B C 1
ATOM 997 O O . LEU B 1 38 ? 23.17262 32.50750 47.37772 1.000 26.79631 35 LEU B O 1
ATOM 1002 N N . SER B 1 39 ? 24.73319 33.26374 48.82586 1.000 25.16431 36 SER B N 1
ATOM 1003 C CA . SER B 1 39 ? 25.73456 32.22888 48.54418 1.000 27.19596 36 SER B CA 1
ATOM 1004 C C . SER B 1 39 ? 26.09414 32.16092 47.05950 1.000 25.14581 36 SER B C 1
ATOM 1005 O O . SER B 1 39 ? 26.14969 31.08561 46.45671 1.000 27.46727 36 SER B O 1
ATOM 1008 N N . VAL B 1 40 ? 26.34469 33.33326 46.46874 1.000 23.64502 37 VAL B N 1
ATOM 1009 C CA . VAL B 1 40 ? 26.84534 33.45577 45.10473 1.000 22.01794 37 VAL B CA 1
ATOM 1010 C C . VAL B 1 40 ? 28.03461 34.41403 45.14008 1.000 21.96589 37 VAL B C 1
ATOM 1011 O O . VAL B 1 40 ? 28.27488 35.09953 46.13352 1.000 21.76169 37 VAL B O 1
ATOM 1015 N N . THR B 1 41 ? 28.79904 34.44964 44.05489 1.000 22.58260 38 THR B N 1
ATOM 1016 C CA . THR B 1 41 ? 29.86785 35.44114 44.00557 1.000 23.48478 38 THR B CA 1
ATOM 1017 C C . THR B 1 41 ? 29.31307 36.83137 43.67654 1.000 23.04983 38 THR B C 1
ATOM 1018 O O . THR B 1 41 ? 28.24603 36.98285 43.06804 1.000 21.61867 38 THR B O 1
ATOM 1022 N N . ALA B 1 42 ? 30.07229 37.85757 44.07780 1.000 22.63346 39 ALA B N 1
ATOM 1023 C CA . ALA B 1 42 ? 29.69565 39.22816 43.73793 1.000 22.61771 39 ALA B CA 1
ATOM 1024 C C . ALA B 1 42 ? 29.65249 39.41982 42.22595 1.000 22.90322 39 ALA B C 1
ATOM 1025 O O . ALA B 1 42 ? 28.74601 40.07950 41.70256 1.000 21.91285 39 ALA B O 1
ATOM 1027 N N . GLY B 1 43 ? 30.59114 38.79195 41.50498 1.000 22.77058 40 GLY B N 1
ATOM 1028 C CA . GLY B 1 43 ? 30.58222 38.87678 40.05046 1.000 22.81386 40 GLY B CA 1
ATOM 1029 C C . GLY B 1 43 ? 29.34400 38.25657 39.43975 1.000 22.78289 40 GLY B C 1
ATOM 1030 O O . GLY B 1 43 ? 28.76200 38.79629 38.49307 1.000 22.60806 40 GLY B O 1
ATOM 1031 N N . HIS B 1 44 ? 28.91695 37.11410 39.97565 1.000 22.79434 41 HIS B N 1
ATOM 1032 C CA A HIS B 1 44 ? 27.70302 36.49249 39.46712 0.828 22.27854 41 HIS B CA 1
ATOM 1033 C CA B HIS B 1 44 ? 27.69803 36.47875 39.49233 0.172 22.90837 41 HIS B CA 1
ATOM 1034 C C . HIS B 1 44 ? 26.51265 37.42061 39.64602 1.000 22.51495 41 HIS B C 1
ATOM 1035 O O . HIS B 1 44 ? 25.75852 37.65799 38.69879 1.000 22.16943 41 HIS B O 1
ATOM 1048 N N . LEU B 1 45 ? 26.34352 37.97059 40.84858 1.000 22.94217 42 LEU B N 1
ATOM 1049 C CA . LEU B 1 45 ? 25.24464 38.89894 41.08464 1.000 22.21717 42 LEU B CA 1
ATOM 1050 C C . LEU B 1 45 ? 25.33837 40.10873 40.16633 1.000 20.57501 42 LEU B C 1
ATOM 1051 O O . LEU B 1 45 ? 24.32933 40.53917 39.59219 1.000 21.13022 42 LEU B O 1
ATOM 1056 N N . SER B 1 46 ? 26.54823 40.64981 39.99010 1.000 20.84105 43 SER B N 1
ATOM 1057 C CA . SER B 1 46 ? 26.72156 41.81951 39.13310 1.000 21.17702 43 SER B CA 1
ATOM 1058 C C . SER B 1 46 ? 26.32065 41.50961 37.69373 1.000 21.15754 43 SER B C 1
ATOM 1059 O O . SER B 1 46 ? 25.65256 42.31616 37.03600 1.000 21.74631 43 SER B O 1
ATOM 1062 N N . ARG B 1 47 ? 26.72710 40.34599 37.17904 1.000 22.69567 44 ARG B N 1
ATOM 1063 C CA . ARG B 1 47 ? 26.36319 40.00246 35.81104 1.000 24.07564 44 ARG B CA 1
ATOM 1064 C C . ARG B 1 47 ? 24.85553 39.79623 35.65381 1.000 24.87398 44 ARG B C 1
ATOM 1065 O O . ARG B 1 47 ? 24.29376 40.11869 34.59703 1.000 27.03166 44 ARG B O 1
ATOM 1073 N N . ILE B 1 48 ? 24.17385 39.28805 36.68646 1.000 22.74201 45 ILE B N 1
ATOM 1074 C CA . ILE B 1 48 ? 22.71555 39.21433 36.64080 1.000 23.34167 45 ILE B CA 1
ATOM 1075 C C . ILE B 1 48 ? 22.10739 40.61094 36.64240 1.000 23.59084 45 ILE B C 1
ATOM 1076 O O . ILE B 1 48 ? 21.25950 40.93434 35.80487 1.000 25.37945 45 ILE B O 1
ATOM 1081 N N . GLU B 1 49 ? 22.51845 41.44972 37.60144 1.000 24.12272 46 GLU B N 1
ATOM 1082 C CA . GLU B 1 49 ? 21.92068 42.77633 37.75201 1.000 25.01940 46 GLU B CA 1
ATOM 1083 C C . GLU B 1 49 ? 22.06875 43.60561 36.48226 1.000 24.91082 46 GLU B C 1
ATOM 1084 O O . GLU B 1 49 ? 21.16995 44.37893 36.12926 1.000 26.62184 46 GLU B O 1
ATOM 1090 N N . ASN B 1 50 ? 23.19509 43.46379 35.78496 1.000 24.93645 47 ASN B N 1
ATOM 1091 C CA . ASN B 1 50 ? 23.45896 44.27963 34.61089 1.000 26.35414 47 ASN B CA 1
ATOM 1092 C C . ASN B 1 50 ? 22.97288 43.66019 33.29612 1.000 29.68227 47 ASN B C 1
ATOM 1093 O O . ASN B 1 50 ? 23.30493 44.17276 32.22619 1.000 32.99471 47 ASN B O 1
ATOM 1098 N N . GLY B 1 51 ? 22.18118 42.59434 33.34902 1.000 29.13063 48 GLY B N 1
ATOM 1099 C CA . GLY B 1 51 ? 21.57443 42.02742 32.15067 1.000 30.44141 48 GLY B CA 1
ATOM 1100 C C . GLY B 1 51 ? 22.49952 41.30366 31.19081 1.000 33.10540 48 GLY B C 1
ATOM 1101 O O . GLY B 1 51 ? 22.15988 41.15696 30.01181 1.000 33.76310 48 GLY B O 1
ATOM 1102 N N . LYS B 1 52 ? 23.62983 40.78705 31.66705 1.000 33.65651 49 LYS B N 1
ATOM 1103 C CA . LYS B 1 52 ? 24.60336 40.13217 30.79705 1.000 34.90178 49 LYS B CA 1
ATOM 1104 C C . LYS B 1 52 ? 24.43733 38.61933 30.69436 1.000 34.42479 49 LYS B C 1
ATOM 1105 O O . LYS B 1 52 ? 25.08662 37.99544 29.83979 1.000 35.73004 49 LYS B O 1
ATOM 1111 N N . LYS B 1 53 ? 23.62232 38.01116 31.54939 1.000 32.47820 50 LYS B N 1
ATOM 1112 C CA . LYS B 1 53 ? 23.38730 36.57671 31.50164 1.000 31.19489 50 LYS B CA 1
ATOM 1113 C C . LYS B 1 53 ? 21.97325 36.37516 30.99058 1.000 30.50861 50 LYS B C 1
ATOM 1114 O O . LYS B 1 53 ? 21.01642 36.62540 31.73771 1.000 29.70084 50 LYS B O 1
ATOM 1120 N N . PRO B 1 54 ? 21.78662 35.92557 29.74633 1.000 29.29318 51 PRO B N 1
ATOM 1121 C CA . PRO B 1 54 ? 20.44450 35.93719 29.14236 1.000 29.31791 51 PRO B CA 1
ATOM 1122 C C . PRO B 1 54 ? 19.54071 34.78396 29.55760 1.000 28.54727 51 PRO B C 1
ATOM 1123 O O . PRO B 1 54 ? 18.31775 34.85700 29.32800 1.000 29.72168 51 PRO B O 1
ATOM 1127 N N . ARG B 1 55 ? 20.08636 33.73037 30.15739 1.000 25.64458 52 ARG B N 1
ATOM 1128 C CA A ARG B 1 55 ? 19.33406 32.50840 30.41434 0.470 25.78079 52 ARG B CA 1
ATOM 1129 C CA B ARG B 1 55 ? 19.33317 32.50858 30.41484 0.530 25.91038 52 ARG B CA 1
ATOM 1130 C C . ARG B 1 55 ? 19.22430 32.18819 31.90130 1.000 24.79268 52 ARG B C 1
ATOM 1131 O O . ARG B 1 55 ? 19.09518 31.02091 32.28147 1.000 27.03803 52 ARG B O 1
ATOM 1146 N N . ILE B 1 56 ? 19.24550 33.21499 32.75386 1.000 22.51768 53 ILE B N 1
ATOM 1147 C CA . ILE B 1 56 ? 19.09577 32.97490 34.18279 1.000 21.73413 53 ILE B CA 1
ATOM 1148 C C . ILE B 1 56 ? 17.72775 32.34832 34.45815 1.000 21.89172 53 ILE B C 1
ATOM 1149 O O . ILE B 1 56 ? 16.70451 32.75353 33.88915 1.000 21.76464 53 ILE B O 1
ATOM 1154 N N . ALA B 1 57 ? 17.70844 31.34781 35.33887 1.000 21.16224 54 ALA B N 1
ATOM 1155 C CA . ALA B 1 57 ? 16.48422 30.62615 35.66411 1.000 21.16523 54 ALA B CA 1
ATOM 1156 C C . ALA B 1 57 ? 15.46482 31.53069 36.35640 1.000 18.89224 54 ALA B C 1
ATOM 1157 O O . ALA B 1 57 ? 15.82362 32.38196 37.17593 1.000 19.87581 54 ALA B O 1
ATOM 1159 N N . LEU B 1 58 ? 14.17891 31.32587 36.04371 1.000 18.30586 55 LEU B N 1
ATOM 1160 C CA . LEU B 1 58 ? 13.13599 32.00432 36.81068 1.000 18.24674 55 LEU B CA 1
ATOM 1161 C C . LEU B 1 58 ? 13.35580 31.80383 38.30798 1.000 17.14664 55 LEU B C 1
ATOM 1162 O O . LEU B 1 58 ? 13.18028 32.73421 39.09648 1.000 17.08442 55 LEU B O 1
ATOM 1167 N N . HIS B 1 59 ? 13.79955 30.60713 38.71098 1.000 18.02460 56 HIS B N 1
ATOM 1168 C CA . HIS B 1 59 ? 14.05489 30.32881 40.11983 1.000 18.77305 56 HIS B CA 1
ATOM 1169 C C . HIS B 1 59 ? 14.97070 31.37405 40.75253 1.000 18.73319 56 HIS B C 1
ATOM 1170 O O . HIS B 1 59 ? 14.73960 31.81353 41.88571 1.000 18.23595 56 HIS B O 1
ATOM 1177 N N . THR B 1 60 ? 16.02161 31.78323 40.03961 1.000 19.59371 57 THR B N 1
ATOM 1178 C CA . THR B 1 60 ? 16.94744 32.75040 40.61521 1.000 19.32810 57 THR B CA 1
ATOM 1179 C C . THR B 1 60 ? 16.24713 34.07056 40.89012 1.000 18.33508 57 THR B C 1
ATOM 1180 O O . THR B 1 60 ? 16.45383 34.68667 41.94413 1.000 16.26539 57 THR B O 1
ATOM 1184 N N . PHE B 1 61 ? 15.37995 34.49773 39.96909 1.000 17.95024 58 PHE B N 1
ATOM 1185 C CA . PHE B 1 61 ? 14.646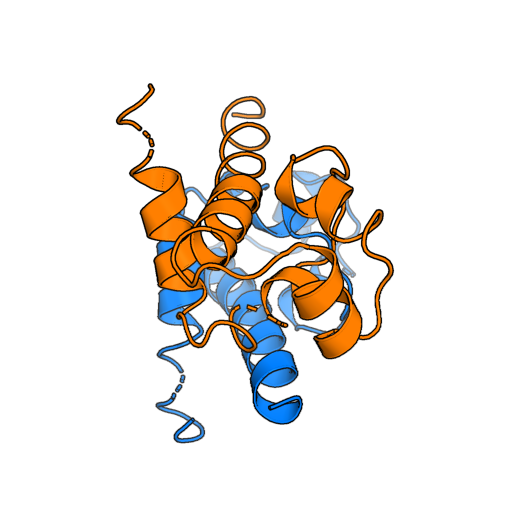04 35.74025 40.17457 1.000 18.02425 58 PHE B CA 1
ATOM 1186 C C . PHE B 1 61 ? 13.65568 35.61809 41.31791 1.000 15.13707 58 PHE B C 1
ATOM 1187 O O . PHE B 1 61 ? 13.45029 36.58790 42.05925 1.000 15.66460 58 PHE B O 1
ATOM 1195 N N . LEU B 1 62 ? 13.06188 34.43685 41.50751 1.000 15.71507 59 LEU B N 1
ATOM 1196 C CA . LEU B 1 62 ? 12.18141 34.24203 42.65810 1.000 16.66893 59 LEU B CA 1
ATOM 1197 C C . LEU B 1 62 ? 12.95240 34.26037 43.97718 1.000 15.84983 59 LEU B C 1
ATOM 1198 O O . LEU B 1 62 ? 12.44363 34.77078 44.99254 1.000 15.75023 59 LEU B O 1
ATOM 1203 N N . VAL B 1 63 ? 14.15834 33.68182 43.99790 1.000 15.96520 60 VAL B N 1
ATOM 1204 C CA . VAL B 1 63 ? 15.00714 33.75634 45.18583 1.000 17.18266 60 VAL B CA 1
ATOM 1205 C C . VAL B 1 63 ? 15.29720 35.21682 45.52769 1.000 17.38053 60 VAL B C 1
ATOM 1206 O O . VAL B 1 63 ? 15.21869 35.63589 46.68859 1.000 18.17560 60 VAL B O 1
ATOM 1223 N N . SER B 1 65 ? 13.56188 37.90993 44.67759 1.000 17.12217 62 SER B N 1
ATOM 1224 C CA . SER B 1 65 ? 12.33738 38.57854 45.14612 1.000 17.94101 6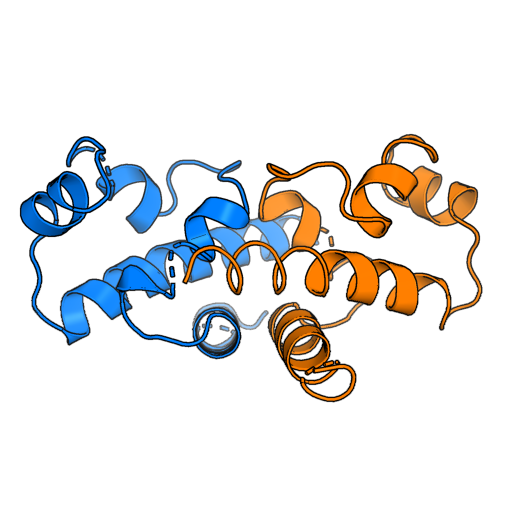2 SER B CA 1
ATOM 1225 C C . SER B 1 65 ? 12.08733 38.25695 46.61314 1.000 18.26439 62 SER B C 1
ATOM 1226 O O . SER B 1 65 ? 11.69336 39.12183 47.39794 1.000 20.47761 62 SER B O 1
ATOM 1229 N N . GLU B 1 66 ? 12.30387 37.00461 47.00019 1.000 17.67779 63 GLU B N 1
ATOM 1230 C CA . GLU B 1 66 ? 12.14867 36.62576 48.39950 1.000 20.68186 63 GLU B CA 1
ATOM 1231 C C . GLU B 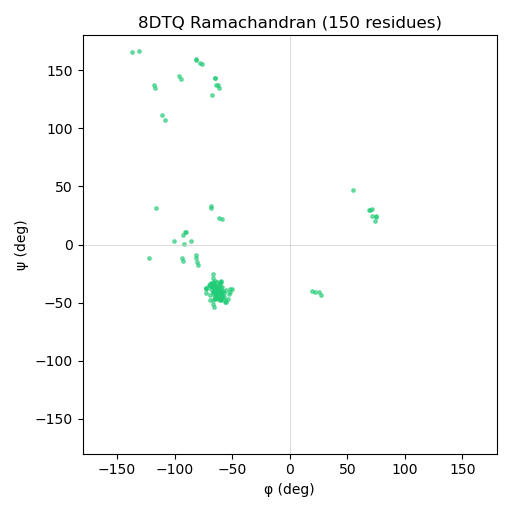1 66 ? 13.17607 37.34668 49.26551 1.000 20.64672 63 GLU B C 1
ATOM 1232 O O . GLU B 1 66 ? 12.85307 37.86447 50.34456 1.000 22.39888 63 GLU B O 1
ATOM 1238 N N . TYR B 1 67 ? 14.40804 37.43976 48.78048 1.000 18.47559 64 TYR B N 1
ATOM 1239 C CA . TYR B 1 67 ? 15.46288 38.09011 49.54734 1.000 18.45839 64 TYR B CA 1
ATOM 1240 C C . TYR B 1 67 ? 15.13136 39.54919 49.81906 1.000 19.89464 64 TYR B C 1
ATOM 1241 O O . TYR B 1 67 ? 15.29018 40.03389 50.94476 1.000 23.03867 64 TYR B O 1
ATOM 1250 N N . TYR B 1 68 ? 14.66340 40.26426 48.79681 1.000 19.81982 65 TYR B N 1
ATOM 1251 C CA . TYR B 1 68 ? 14.31869 41.67167 48.95488 1.000 20.54790 65 TYR B CA 1
ATOM 1252 C C . TYR B 1 68 ? 12.94684 41.87418 49.56484 1.000 21.06323 65 TYR B C 1
ATOM 1253 O O . TYR B 1 68 ? 12.62517 42.99963 49.94964 1.000 23.12922 65 TYR B O 1
ATOM 1262 N N . GLY B 1 69 ? 12.14050 40.82314 49.66341 1.000 19.87056 66 GLY B N 1
ATOM 1263 C CA . GLY B 1 69 ? 10.80881 40.96763 50.21964 1.000 21.08684 66 GLY B CA 1
ATOM 1264 C C . GLY B 1 69 ? 9.85547 41.75074 49.34411 1.000 21.23249 66 GLY B C 1
ATOM 1265 O O . GLY B 1 69 ? 8.95509 42.41068 49.86473 1.000 24.28112 66 GLY B O 1
ATOM 1266 N N . VAL B 1 70 ? 10.04273 41.70899 48.02445 1.000 19.24419 67 VAL B N 1
ATOM 1267 C CA . VAL B 1 70 ? 9.16935 42.37573 47.06812 1.000 18.71936 67 VAL B CA 1
ATOM 1268 C C . VAL B 1 70 ? 8.53744 41.30288 46.19216 1.000 17.90081 67 VAL B C 1
ATOM 1269 O O . VAL B 1 70 ? 9.23886 40.41814 45.69906 1.000 19.49881 67 VAL B O 1
ATOM 1273 N N . ASP B 1 71 ? 7.23024 41.40567 45.96133 1.000 16.42937 68 ASP B N 1
ATOM 1274 C CA . ASP B 1 71 ? 6.52564 40.42537 45.13926 1.000 17.17185 68 ASP B CA 1
ATOM 1275 C C . ASP B 1 71 ? 7.10518 40.42624 43.74039 1.000 14.77171 68 ASP B C 1
ATOM 1276 O O . ASP B 1 71 ? 7.33574 41.49136 43.15866 1.000 16.28054 68 ASP B O 1
ATOM 1281 N N . PHE B 1 72 ? 7.35821 39.24095 43.19087 1.000 14.76847 69 PHE B N 1
ATOM 1282 C CA . PHE B 1 72 ? 7.90814 39.21246 41.84210 1.000 15.28018 69 PHE B CA 1
ATOM 1283 C C . PHE B 1 72 ? 6.98017 39.87946 40.82932 1.000 15.97206 69 PHE B C 1
ATOM 1284 O O . PHE B 1 72 ? 7.45557 40.52158 39.89243 1.000 15.67186 69 PHE B O 1
ATOM 1292 N N . HIS B 1 73 ? 5.65734 39.81144 41.01588 1.000 16.35162 70 HIS B N 1
ATOM 1293 C CA . HIS B 1 73 ? 4.79528 40.50727 40.06144 1.000 16.89024 70 HIS B CA 1
ATOM 1294 C C . HIS B 1 73 ? 5.02914 42.01265 40.10474 1.000 16.27571 70 HIS B C 1
ATOM 1295 O O . HIS B 1 73 ? 4.94246 42.68143 39.07308 1.000 16.57548 70 HIS B O 1
ATOM 1302 N N . LYS B 1 74 ? 5.37859 42.54913 41.27542 1.000 15.24845 71 LYS B N 1
ATOM 1303 C CA . LYS B 1 74 ? 5.68096 43.97850 41.39208 1.000 16.63105 71 LYS B CA 1
ATOM 1304 C C . LYS B 1 74 ? 7.03101 44.32212 40.75136 1.000 15.02698 71 LYS B C 1
ATOM 1305 O O . LYS B 1 74 ? 7.18139 45.38860 40.13271 1.000 15.98894 71 LYS B O 1
ATOM 1311 N N . VAL B 1 75 ? 8.02526 43.43855 40.88370 1.000 15.13053 72 VAL B N 1
ATOM 1312 C CA . VAL B 1 75 ? 9.28985 43.61175 40.15929 1.000 14.42427 72 VAL B CA 1
ATOM 1313 C C . VAL B 1 75 ? 9.02366 43.71563 38.65944 1.000 15.66712 72 VAL B C 1
ATOM 1314 O O . VAL B 1 75 ? 9.55976 44.59464 37.96551 1.000 15.39668 72 VAL B O 1
ATOM 1318 N N . VAL B 1 76 ? 8.20207 42.80009 38.13027 1.000 15.82638 73 VAL B N 1
ATOM 1319 C CA . VAL B 1 76 ? 7.91056 42.78563 36.69708 1.000 15.91006 73 VAL B CA 1
ATOM 1320 C C . VAL B 1 76 ? 7.14913 44.04185 36.28557 1.000 15.60706 73 VAL B C 1
ATOM 1321 O O . VAL B 1 76 ? 7.47297 44.67919 35.27850 1.000 16.15545 73 VAL B O 1
ATOM 1325 N N . LYS B 1 77 ? 6.12069 44.41453 37.05255 1.000 15.61249 74 LYS B N 1
ATOM 1326 C CA . LYS B 1 77 ? 5.36848 45.62961 36.73895 1.000 16.35001 74 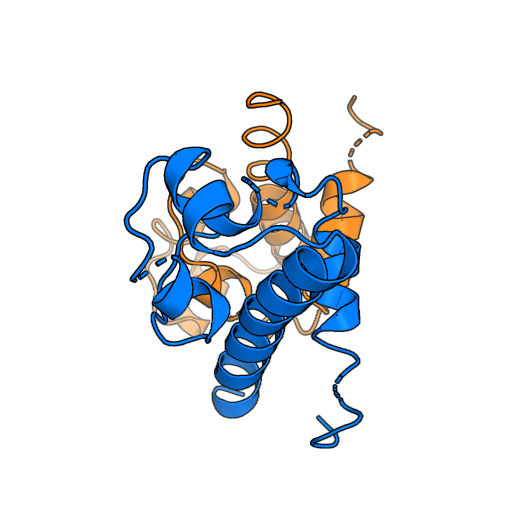LYS B CA 1
ATOM 1327 C C . LYS B 1 77 ? 6.27015 46.85945 36.78941 1.000 15.85492 74 LYS B C 1
ATOM 1328 O O . LYS B 1 77 ? 6.22121 47.71259 35.88988 1.000 17.30556 74 LYS B O 1
ATOM 1334 N N . ASN B 1 78 ? 7.13165 46.94648 37.81048 1.000 15.51770 75 ASN B N 1
ATOM 1335 C CA . ASN B 1 78 ? 8.07670 48.06673 37.89624 1.000 15.63216 75 ASN B CA 1
ATOM 1336 C C . ASN B 1 78 ? 8.97242 48.11583 36.66879 1.000 15.88923 75 ASN B C 1
ATOM 1337 O O . ASN B 1 78 ? 9.19906 49.18672 36.09253 1.000 17.63023 75 ASN B O 1
ATOM 1342 N N . ALA B 1 79 ? 9.48620 46.96041 36.24753 1.000 15.38671 76 ALA B N 1
ATOM 1343 C CA . ALA B 1 79 ? 10.34746 46.91220 35.06951 1.000 16.18373 76 ALA B CA 1
ATOM 1344 C C . ALA B 1 79 ? 9.61035 47.37687 33.82699 1.000 15.87791 76 ALA B C 1
ATOM 1345 O O . ALA B 1 79 ? 10.17404 48.09741 32.99229 1.000 17.11065 76 ALA B O 1
ATOM 1347 N N . GLU B 1 80 ? 8.34886 46.96228 33.67249 1.000 15.98095 77 GLU B N 1
ATOM 1348 C CA . GLU B 1 80 ? 7.56465 47.40815 32.52964 1.000 17.65333 77 GLU B CA 1
ATOM 1349 C C . GLU B 1 80 ? 7.36017 48.91297 32.56492 1.000 17.86720 77 GLU B C 1
ATOM 1350 O O . GLU B 1 80 ? 7.47607 49.58571 31.53795 1.000 20.72064 77 GLU B O 1
ATOM 1356 N N . GLU B 1 81 ? 7.06951 49.45830 33.74300 1.000 17.47083 78 GLU B N 1
ATOM 1357 C CA . GLU B 1 81 ? 6.86284 50.89253 33.85560 1.000 16.41271 78 GLU B CA 1
ATOM 1358 C C . GLU B 1 81 ? 8.14127 51.66173 33.54986 1.000 16.72467 78 GLU B C 1
ATOM 1359 O O . GLU B 1 81 ? 8.10544 52.70029 32.87362 1.000 18.43654 78 GLU B O 1
ATOM 1365 N N . LYS B 1 82 ? 9.28286 51.17550 34.04257 1.000 18.24723 79 LYS B N 1
ATOM 1366 C CA . LYS B 1 82 ? 10.53341 51.88236 33.80405 1.000 18.49644 79 LYS B CA 1
ATOM 1367 C C . LYS B 1 82 ? 10.91611 51.80864 32.33200 1.000 19.90691 79 LYS B C 1
ATOM 1368 O O . LYS B 1 82 ? 11.42396 52.78009 31.76419 1.000 21.00215 79 LYS B O 1
ATOM 1382 N N . GLU B 1 84 ? 8.86834 51.75234 29.87184 1.000 24.52511 81 GLU B N 1
ATOM 1383 C CA . GLU B 1 84 ? 8.03725 52.73941 29.18850 1.000 25.93616 81 GLU B CA 1
ATOM 1384 C C . GLU B 1 84 ? 8.51612 54.16687 29.45334 1.000 25.96890 81 GLU B C 1
ATOM 1385 O O . GLU B 1 84 ? 8.52805 55.00214 28.53617 1.000 27.68072 81 GLU B O 1
ATOM 1388 N N . LEU B 1 85 ? 8.92537 54.46061 30.69180 1.000 24.96027 82 LEU B N 1
ATOM 1389 C CA . LEU B 1 85 ? 9.42504 55.79583 31.03861 1.000 27.02420 82 LEU B CA 1
ATOM 1390 C C . LEU B 1 85 ? 10.64629 56.14361 30.20149 1.000 29.67891 82 LEU B C 1
ATOM 1391 O O . LEU B 1 85 ? 10.76107 57.25497 29.66412 1.000 31.49262 82 LEU B O 1
ATOM 1396 N N . ASP B 1 86 ? 11.58930 55.20540 30.11013 1.000 32.39227 83 ASP B N 1
ATOM 1397 C CA . ASP B 1 86 ? 12.74571 55.40199 29.25742 1.000 35.79270 83 ASP B CA 1
ATOM 1398 C C . ASP B 1 86 ? 12.30062 55.36979 27.80391 1.000 42.29748 83 ASP B C 1
ATOM 1399 O O . ASP B 1 86 ? 12.82926 56.11316 26.97073 1.000 45.98909 83 ASP B O 1
ATOM 1404 N N . GLU B 1 87 ? 11.30983 54.52451 27.51099 1.000 47.25199 84 GLU B N 1
ATOM 1405 C CA . GLU B 1 87 ? 10.85692 54.15552 26.17038 1.000 49.09661 84 GLU B CA 1
ATOM 1406 C C . GLU B 1 87 ? 11.99703 54.10558 25.17453 1.000 49.68670 84 GLU B C 1
ATOM 1407 O O . GLU B 1 87 ? 13.08462 53.63543 25.51092 1.000 49.59500 84 GLU B O 1
#

InterPro domains:
  IPR001387 Cro/C1-type, helix-turn-helix domain [PF01381] (18-69)
  IPR001387 Cro/C1-type, helix-turn-helix domain [PS50943] (17-72)
  IPR001387 Cro/C1-type, helix-turn-helix domain [SM00530] (16-72)
  IPR001387 Cro/C1-type, helix-turn-helix domain [cd00093] (17-69)
  IPR010982 Lambda repressor-like, DNA-binding domain superfamily [G3DSA:1.10.260.40] (4-84)
  IPR010982 Lambda repressor-like, DNA-binding domain superfamily [SSF47413] (8-73)

Nearest PDB structures (foldseek):
  8dtq-assembly1_B  TM=9.903E-01  e=1.330E-10  Staphylococcus aureus
  3f52-assembly1_E  TM=8.626E-01  e=5.367E-02  Corynebacterium glutamicum
  3f51-assembly1_A  TM=8.363E-01  e=5.367E-02  Corynebacterium glutamicum
  2b5a-assembly1_A  TM=7.810E-01  e=3.850E-02  [Bacillus] caldolyticus
  3kz3-assembly1_A  TM=6.515E-01  e=4.301E-02  Lambdavirus lambda